Protein AF-A0A350M7Z6-F1 (afdb_monomer)

Foldseek 3Di:
DPCPVVVVVVPDDPVNVVVVVVVVCVVQNPPRVVVVVVVVVVVVVVVVVVVVVVVVVVVVVVVVVVVVVVVPDDPPDPDD

Secondary structure (DSSP, 8-state):
---HHHHHHHT--HHHHHHHHHHHHHHH-TTHHHHHHHHHHHHHHHHHHHHHHHHHHHHHHHHHHHHHHHHTS-------

Sequence (80 aa):
MLTPALFLFFNIGAPELFIIVLVVIVFFGSKKIPELMRGLGKGIREFKDATGEIQQEIKKSSKVIEDELKDKKPDSGEQK

Structure (mmCIF, N/CA/C/O backbone):
data_AF-A0A350M7Z6-F1
#
_entry.id   AF-A0A350M7Z6-F1
#
loop_
_atom_site.group_PDB
_atom_site.id
_atom_site.type_symbol
_ato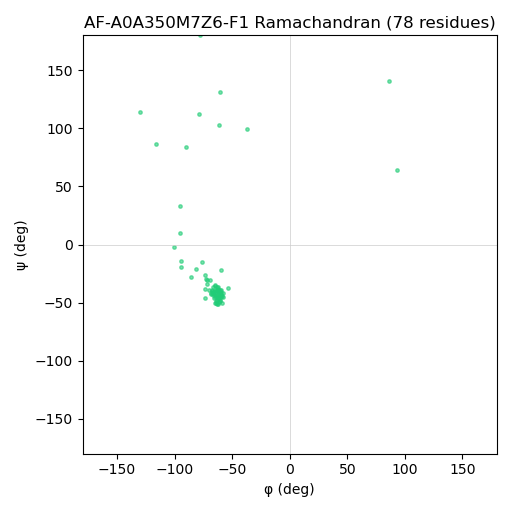m_site.label_atom_id
_atom_site.label_alt_id
_atom_site.label_comp_id
_atom_site.label_asym_id
_atom_site.label_entity_id
_atom_site.label_seq_id
_atom_site.pdbx_PDB_ins_code
_atom_site.Cartn_x
_atom_site.Cartn_y
_atom_site.Cartn_z
_atom_site.occupancy
_atom_site.B_iso_or_equiv
_atom_site.auth_seq_id
_atom_site.auth_comp_id
_atom_site.auth_asym_id
_atom_site.auth_atom_id
_atom_site.pdbx_PDB_model_num
ATOM 1 N N . MET A 1 1 ? 37.984 0.681 0.127 1.00 59.62 1 MET A N 1
ATOM 2 C CA . MET A 1 1 ? 37.766 0.254 -1.274 1.00 59.62 1 MET A CA 1
ATOM 3 C C . MET A 1 1 ? 36.447 -0.503 -1.500 1.00 59.62 1 MET A C 1
ATOM 5 O O . MET A 1 1 ? 36.044 -0.590 -2.646 1.00 59.62 1 MET A O 1
ATOM 9 N N . LEU A 1 2 ? 35.732 -0.996 -0.469 1.00 59.41 2 LEU A N 1
ATOM 10 C CA . LEU A 1 2 ? 34.494 -1.791 -0.648 1.00 59.41 2 LEU A CA 1
ATOM 11 C C . LEU A 1 2 ? 33.172 -1.010 -0.436 1.00 59.41 2 LEU A C 1
ATOM 13 O O . LEU A 1 2 ? 32.088 -1.548 -0.610 1.00 59.41 2 LEU A O 1
ATOM 17 N N . THR A 1 3 ? 33.237 0.269 -0.071 1.00 68.38 3 THR A N 1
ATOM 18 C CA . THR A 1 3 ? 32.072 1.073 0.336 1.00 68.38 3 THR A CA 1
ATOM 19 C C . THR A 1 3 ? 31.360 1.930 -0.729 1.00 68.38 3 THR A C 1
ATOM 21 O O . THR A 1 3 ? 30.239 2.349 -0.434 1.00 68.38 3 THR A O 1
ATOM 24 N N . PRO A 1 4 ? 31.887 2.213 -1.945 1.00 71.69 4 PRO A N 1
ATOM 25 C CA . PRO A 1 4 ? 31.238 3.197 -2.818 1.00 71.69 4 PRO A CA 1
ATOM 26 C C . PRO A 1 4 ? 29.889 2.711 -3.369 1.00 71.69 4 PRO A C 1
ATOM 28 O O . PRO A 1 4 ? 28.979 3.515 -3.526 1.00 71.69 4 PRO A O 1
ATOM 31 N N . ALA A 1 5 ? 29.712 1.402 -3.576 1.00 66.69 5 ALA A N 1
ATOM 32 C CA . ALA A 1 5 ? 28.444 0.842 -4.051 1.00 66.69 5 ALA A CA 1
ATOM 33 C C . ALA A 1 5 ? 27.313 0.973 -3.016 1.00 66.69 5 ALA A C 1
ATOM 35 O O . ALA A 1 5 ? 26.184 1.306 -3.367 1.00 66.69 5 ALA A O 1
ATOM 36 N N . LEU A 1 6 ? 27.623 0.769 -1.731 1.00 66.56 6 LEU A N 1
ATOM 37 C CA . LEU A 1 6 ? 26.646 0.939 -0.655 1.00 66.56 6 LEU A CA 1
ATOM 38 C C . LEU A 1 6 ? 26.326 2.420 -0.425 1.00 66.56 6 LEU A C 1
ATOM 40 O O . LEU A 1 6 ? 25.183 2.758 -0.142 1.00 66.56 6 LEU A O 1
ATOM 44 N N . PHE A 1 7 ? 27.313 3.303 -0.603 1.00 67.25 7 PHE A N 1
ATOM 45 C CA . PHE A 1 7 ? 27.110 4.749 -0.542 1.00 67.25 7 PHE A CA 1
ATOM 46 C C . PHE A 1 7 ? 26.208 5.251 -1.678 1.00 67.25 7 PHE A C 1
ATOM 48 O O . PHE A 1 7 ? 25.318 6.048 -1.412 1.00 67.25 7 PHE A O 1
ATOM 55 N N . LEU A 1 8 ? 26.354 4.735 -2.905 1.00 66.56 8 LEU A N 1
ATOM 56 C CA . LEU A 1 8 ? 25.428 5.019 -4.012 1.00 66.56 8 LEU A CA 1
ATOM 57 C C . LEU A 1 8 ? 24.002 4.514 -3.728 1.00 66.56 8 LEU A C 1
ATOM 59 O O . LEU A 1 8 ? 23.039 5.196 -4.053 1.00 66.56 8 LEU A O 1
ATOM 63 N N . PHE A 1 9 ? 23.858 3.361 -3.068 1.00 65.38 9 PHE A N 1
ATOM 64 C CA . PHE A 1 9 ? 22.551 2.832 -2.651 1.00 65.38 9 PHE A CA 1
ATOM 65 C C . PHE A 1 9 ? 21.918 3.613 -1.484 1.00 65.38 9 PHE A C 1
ATOM 67 O O . PHE A 1 9 ? 20.699 3.695 -1.381 1.00 65.38 9 PHE A O 1
ATOM 74 N N . PHE A 1 10 ? 22.727 4.194 -0.595 1.00 67.31 10 PHE A N 1
ATOM 75 C CA . PHE A 1 10 ? 22.245 5.063 0.486 1.00 67.31 10 PHE A CA 1
ATOM 76 C C . PHE A 1 10 ? 21.975 6.501 0.027 1.00 67.31 10 PHE A C 1
ATOM 78 O O . PHE A 1 10 ? 21.200 7.207 0.665 1.00 67.31 10 PHE A O 1
ATOM 85 N N . ASN A 1 11 ? 22.580 6.925 -1.083 1.00 70.00 11 ASN A N 1
ATOM 86 C CA . ASN A 1 11 ? 22.325 8.200 -1.749 1.00 70.00 11 ASN A CA 1
ATOM 87 C C . ASN A 1 11 ? 21.298 8.044 -2.887 1.00 70.00 11 ASN A C 1
ATOM 89 O O . ASN A 1 11 ? 21.408 8.716 -3.907 1.00 70.00 11 ASN A O 1
ATOM 93 N N . ILE A 1 12 ? 20.319 7.137 -2.739 1.00 73.50 12 ILE A N 1
ATOM 94 C CA . ILE A 1 12 ? 19.195 7.027 -3.680 1.00 73.50 12 ILE A CA 1
ATOM 95 C C . ILE A 1 12 ? 18.433 8.350 -3.639 1.00 73.50 12 ILE A C 1
ATOM 97 O O . ILE A 1 12 ? 17.690 8.645 -2.699 1.00 73.50 12 ILE A O 1
ATOM 101 N N . GLY A 1 13 ? 18.660 9.165 -4.661 1.00 81.69 13 GLY A N 1
ATOM 102 C CA . GLY A 1 13 ? 17.884 10.353 -4.919 1.00 81.69 13 GLY A CA 1
ATOM 103 C C . GLY A 1 13 ? 16.550 9.995 -5.568 1.00 81.69 13 GLY A C 1
ATOM 104 O O . GLY A 1 13 ? 16.224 8.838 -5.854 1.00 81.69 13 GLY A O 1
ATOM 105 N N . ALA A 1 14 ? 15.761 11.032 -5.844 1.00 85.88 14 ALA A N 1
ATOM 10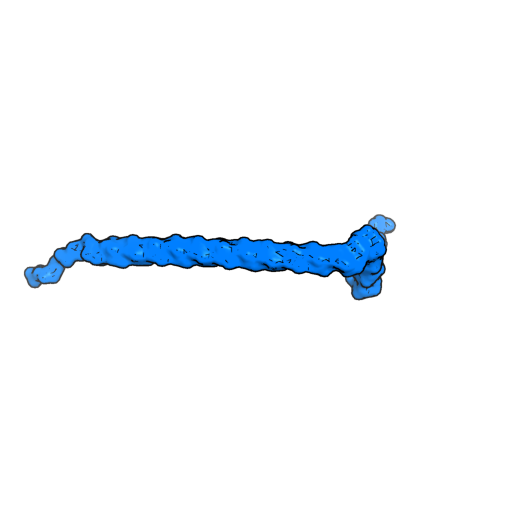6 C CA . ALA A 1 14 ? 14.542 10.892 -6.635 1.00 85.88 14 ALA A CA 1
ATOM 107 C C . ALA A 1 14 ? 14.763 10.209 -8.012 1.00 85.88 14 ALA A C 1
ATOM 109 O O . ALA A 1 14 ? 13.896 9.420 -8.402 1.00 85.88 14 ALA A O 1
ATOM 110 N N . PRO A 1 15 ? 15.879 10.440 -8.745 1.00 87.38 15 PRO A N 1
ATOM 111 C CA . PRO A 1 15 ? 16.121 9.788 -10.036 1.00 87.38 15 PRO A CA 1
ATOM 112 C C . PRO A 1 15 ? 16.285 8.264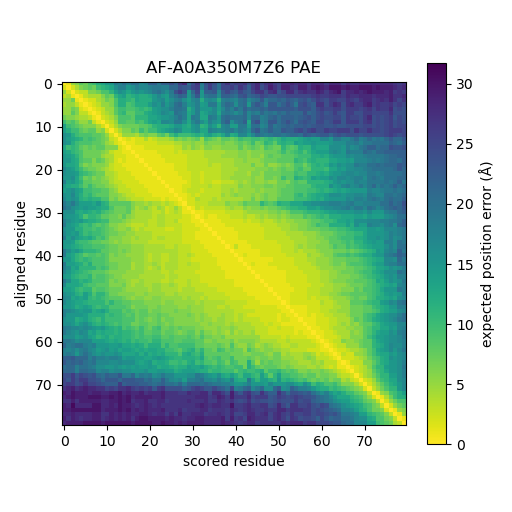 -9.943 1.00 87.38 15 PRO A C 1
ATOM 114 O O . PRO A 1 15 ? 15.686 7.530 -10.729 1.00 87.38 15 PRO A O 1
ATOM 117 N N . GLU A 1 16 ? 17.054 7.766 -8.976 1.00 85.94 16 GLU A N 1
ATOM 118 C CA . GLU A 1 16 ? 17.310 6.334 -8.797 1.00 85.94 16 GLU A CA 1
ATOM 119 C C . GLU A 1 16 ? 16.031 5.592 -8.392 1.00 85.94 16 GLU A C 1
ATOM 121 O O . GLU A 1 16 ? 15.722 4.532 -8.944 1.00 85.94 16 GLU A O 1
ATOM 126 N N . LEU A 1 17 ? 15.234 6.178 -7.490 1.00 89.31 17 LEU A N 1
ATOM 127 C CA . LEU A 1 17 ? 13.933 5.628 -7.109 1.00 89.31 17 LEU A CA 1
ATOM 128 C C . LEU A 1 17 ? 12.990 5.528 -8.318 1.00 89.31 17 LEU A C 1
ATOM 130 O O . LEU A 1 17 ? 12.285 4.529 -8.468 1.00 89.31 17 LEU A O 1
ATOM 134 N N . PHE A 1 18 ? 13.002 6.524 -9.208 1.00 91.75 18 PHE A N 1
ATOM 135 C CA . PHE A 1 18 ? 12.190 6.512 -10.424 1.00 91.75 18 PHE A CA 1
ATOM 136 C C . PHE A 1 18 ? 12.556 5.348 -11.355 1.00 91.75 18 PHE A C 1
ATOM 138 O O . PHE A 1 18 ? 11.660 4.683 -11.874 1.00 91.75 18 PHE A O 1
ATOM 145 N N . ILE A 1 19 ? 13.849 5.042 -11.520 1.00 92.56 19 ILE A N 1
ATOM 146 C CA . ILE A 1 19 ? 14.305 3.889 -12.314 1.00 92.56 19 ILE A CA 1
ATOM 147 C C . ILE A 1 19 ? 13.821 2.574 -11.695 1.00 92.56 19 ILE A C 1
ATOM 149 O O . ILE A 1 19 ? 13.319 1.710 -12.414 1.00 92.56 19 ILE A O 1
ATOM 153 N N . ILE A 1 20 ? 13.913 2.425 -10.371 1.00 91.25 20 ILE A N 1
ATOM 154 C CA . ILE A 1 20 ? 13.431 1.222 -9.675 1.00 91.25 20 ILE A CA 1
ATOM 155 C C . ILE A 1 20 ? 11.924 1.049 -9.899 1.00 91.25 20 ILE A C 1
ATOM 157 O O . ILE A 1 20 ? 11.477 -0.029 -10.290 1.00 91.25 20 ILE A O 1
ATOM 161 N N . VAL A 1 21 ? 11.140 2.115 -9.714 1.00 91.88 21 VAL A N 1
ATOM 162 C CA . VAL A 1 21 ? 9.690 2.099 -9.957 1.00 91.88 21 VAL A CA 1
ATOM 163 C C . VAL A 1 21 ? 9.380 1.751 -11.414 1.00 91.88 21 VAL A C 1
ATOM 165 O O . VAL A 1 21 ? 8.479 0.953 -11.667 1.00 91.88 21 VAL A O 1
ATOM 168 N N . LEU A 1 22 ? 10.139 2.290 -12.370 1.00 93.81 22 LEU A N 1
ATOM 169 C CA . LEU A 1 22 ? 9.968 1.995 -13.789 1.00 93.81 22 LEU A CA 1
ATOM 170 C C . LEU A 1 22 ? 10.210 0.511 -14.093 1.00 93.81 22 LEU A C 1
ATOM 172 O O . LEU A 1 22 ? 9.386 -0.111 -14.760 1.00 93.81 22 LEU A O 1
ATOM 176 N N . VAL A 1 23 ? 11.289 -0.073 -13.566 1.00 94.25 23 VAL A N 1
ATOM 177 C CA . VAL A 1 23 ? 11.581 -1.509 -13.709 1.00 94.25 23 VAL A CA 1
ATOM 178 C C . VAL A 1 23 ? 10.434 -2.333 -13.133 1.00 94.25 23 VAL A C 1
ATOM 180 O O . VAL A 1 23 ? 9.879 -3.187 -13.820 1.00 94.25 23 VAL A O 1
ATOM 183 N N . VAL A 1 24 ? 10.006 -2.034 -11.908 1.00 93.44 24 VAL A N 1
ATOM 184 C CA . VAL A 1 24 ? 8.887 -2.733 -11.267 1.00 93.44 24 VAL A CA 1
ATOM 185 C C . VAL A 1 24 ? 7.608 -2.633 -12.113 1.00 93.44 24 VAL A C 1
ATOM 187 O O . VAL A 1 24 ? 6.912 -3.630 -12.291 1.00 93.44 24 VAL A O 1
ATOM 190 N N . ILE A 1 25 ? 7.309 -1.471 -12.697 1.00 93.81 25 ILE A N 1
ATOM 191 C CA . ILE A 1 25 ? 6.155 -1.282 -13.588 1.00 93.81 25 ILE A CA 1
ATOM 192 C C . ILE A 1 25 ? 6.277 -2.109 -14.872 1.00 93.81 25 ILE A C 1
ATOM 194 O O . ILE A 1 25 ? 5.260 -2.598 -15.354 1.00 93.81 25 ILE A O 1
ATOM 198 N N . VAL A 1 26 ? 7.471 -2.288 -15.433 1.00 94.19 26 VAL A N 1
ATOM 199 C CA . VAL A 1 26 ? 7.664 -3.129 -16.627 1.00 94.19 26 VAL A CA 1
ATOM 200 C C . VAL A 1 26 ? 7.427 -4.606 -16.305 1.00 94.19 26 VAL A C 1
ATOM 202 O O . VAL A 1 26 ? 6.753 -5.290 -17.071 1.00 94.19 26 VAL A O 1
ATOM 205 N N . PHE A 1 27 ? 7.919 -5.092 -15.163 1.00 94.31 27 PHE A N 1
ATOM 206 C CA . PHE A 1 27 ? 7.759 -6.494 -14.758 1.00 94.31 27 PHE A CA 1
ATOM 207 C C . PHE A 1 27 ? 6.339 -6.831 -14.290 1.00 94.31 27 PHE A C 1
ATOM 209 O O . PHE A 1 27 ? 5.779 -7.851 -14.684 1.00 94.31 27 PHE A O 1
ATOM 216 N N . PHE A 1 28 ? 5.750 -5.989 -13.441 1.00 92.12 28 PHE A N 1
ATOM 217 C CA . PHE A 1 28 ? 4.437 -6.245 -12.844 1.00 92.12 28 PHE A CA 1
ATOM 218 C C . PHE A 1 28 ? 3.288 -5.596 -13.624 1.00 92.12 28 PHE A C 1
ATOM 220 O O . PHE A 1 28 ? 2.140 -6.011 -13.492 1.00 92.12 28 PHE A O 1
ATOM 227 N N . GLY A 1 29 ? 3.566 -4.598 -14.459 1.00 88.81 29 GLY A N 1
ATOM 228 C CA . GLY A 1 29 ? 2.566 -3.801 -15.165 1.00 88.81 29 GLY A CA 1
ATOM 229 C C . GLY A 1 29 ? 2.065 -2.613 -14.338 1.00 88.81 29 GLY A C 1
ATOM 230 O O . GLY A 1 29 ? 1.775 -2.723 -13.144 1.00 88.81 29 GLY A O 1
ATOM 231 N N . SER A 1 30 ? 1.853 -1.469 -14.998 1.00 88.62 30 SER A N 1
ATOM 232 C CA . SER A 1 30 ? 1.378 -0.220 -14.368 1.00 88.62 30 SER A CA 1
ATOM 233 C C . SER A 1 30 ? 0.012 -0.343 -13.690 1.00 88.62 30 SER A C 1
ATOM 235 O O . SER A 1 30 ? -0.313 0.441 -12.802 1.00 88.62 30 SER A O 1
ATOM 237 N N . LYS A 1 31 ? -0.790 -1.337 -14.085 1.00 89.62 31 LYS A N 1
ATOM 238 C CA . LYS A 1 31 ? -2.122 -1.590 -13.523 1.00 89.62 31 LYS A CA 1
ATOM 239 C C . LYS A 1 31 ? -2.092 -2.457 -12.263 1.00 89.62 31 LYS A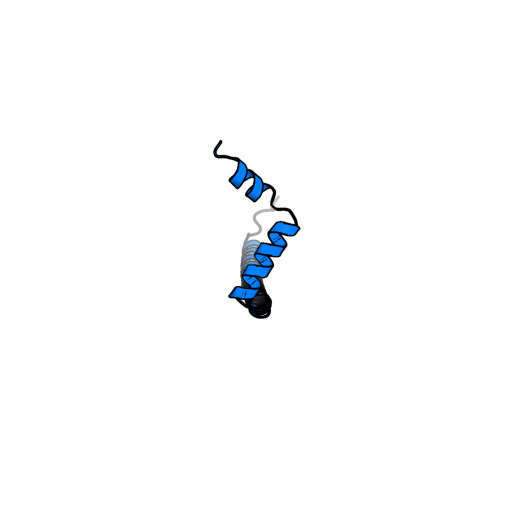 C 1
ATOM 241 O O . LYS A 1 31 ? -2.972 -2.294 -11.422 1.00 89.62 31 LYS A O 1
ATOM 246 N N . LYS A 1 32 ? -1.092 -3.333 -12.095 1.00 90.56 32 LYS A N 1
ATOM 247 C CA . LYS A 1 32 ? -1.071 -4.300 -10.986 1.00 90.56 32 LYS A CA 1
ATOM 248 C C . LYS A 1 32 ? -0.750 -3.666 -9.646 1.00 90.56 32 LYS A C 1
ATOM 250 O O . LYS A 1 32 ? -1.387 -4.011 -8.661 1.00 90.56 32 LYS A O 1
ATOM 255 N N . ILE A 1 33 ? 0.156 -2.694 -9.597 1.00 91.12 33 ILE A N 1
ATOM 256 C CA . ILE A 1 33 ? 0.479 -2.015 -8.335 1.00 91.12 33 ILE A CA 1
ATOM 257 C C . ILE A 1 33 ? -0.726 -1.256 -7.757 1.00 91.12 33 ILE A C 1
ATOM 259 O O . ILE A 1 33 ? -1.078 -1.515 -6.604 1.00 91.12 33 ILE A O 1
ATOM 263 N N . PRO A 1 34 ? -1.427 -0.394 -8.520 1.00 88.81 34 PRO A N 1
ATOM 264 C CA . PRO A 1 34 ? -2.628 0.273 -8.022 1.00 88.81 34 PRO A CA 1
ATOM 265 C C . PRO A 1 34 ? -3.755 -0.702 -7.664 1.00 88.81 34 PRO A C 1
ATOM 267 O O . PRO A 1 34 ? -4.474 -0.472 -6.696 1.00 88.81 34 PRO A O 1
ATOM 270 N N . GLU A 1 35 ? -3.920 -1.786 -8.425 1.00 93.50 35 GLU A N 1
ATOM 271 C CA . GLU A 1 35 ? -4.922 -2.826 -8.160 1.00 93.50 35 GLU A CA 1
ATOM 272 C C . GLU A 1 35 ? -4.659 -3.526 -6.815 1.00 93.50 35 GLU A C 1
ATOM 274 O O . GLU A 1 35 ? -5.559 -3.603 -5.975 1.00 93.50 35 GLU A O 1
ATOM 279 N N . LEU A 1 36 ? -3.409 -3.930 -6.561 1.00 93.31 36 LEU A N 1
ATOM 280 C CA . LEU A 1 36 ? -2.978 -4.532 -5.297 1.00 93.31 36 LEU A CA 1
ATOM 281 C C . LEU A 1 36 ? -3.123 -3.558 -4.122 1.00 93.31 36 LEU A C 1
ATOM 283 O O . LEU A 1 36 ? -3.668 -3.932 -3.086 1.00 93.31 36 LEU A O 1
ATOM 287 N N . MET A 1 37 ? -2.708 -2.298 -4.287 1.00 94.31 37 MET A N 1
ATOM 288 C CA . MET A 1 37 ? -2.867 -1.262 -3.258 1.00 94.31 37 MET A CA 1
ATOM 289 C C . MET A 1 37 ? -4.337 -1.027 -2.902 1.00 94.31 37 MET A C 1
ATOM 291 O O . MET A 1 37 ? -4.671 -0.881 -1.728 1.00 94.31 37 MET A O 1
ATOM 295 N N . ARG A 1 38 ? -5.234 -1.012 -3.896 1.00 95.69 38 ARG A N 1
ATOM 296 C CA . ARG A 1 38 ? -6.679 -0.869 -3.665 1.00 95.69 38 ARG A CA 1
ATOM 297 C C . ARG A 1 38 ? -7.255 -2.077 -2.934 1.00 95.69 38 ARG A C 1
ATOM 299 O O . ARG A 1 38 ? -8.070 -1.883 -2.038 1.00 95.69 38 ARG A O 1
ATOM 306 N N . GLY A 1 39 ? -6.841 -3.292 -3.293 1.00 96.44 39 GLY A N 1
ATOM 307 C CA . GLY A 1 39 ? -7.246 -4.517 -2.598 1.00 96.44 39 GLY A CA 1
ATOM 308 C C . GLY A 1 39 ? -6.783 -4.528 -1.140 1.00 96.44 39 GLY A C 1
ATOM 309 O O . GLY A 1 39 ? -7.600 -4.680 -0.235 1.00 96.44 39 GLY A O 1
ATOM 310 N N . LEU A 1 40 ? -5.495 -4.263 -0.911 1.00 97.19 40 LEU A N 1
ATOM 311 C CA . LEU A 1 40 ? -4.908 -4.166 0.425 1.00 97.19 40 LEU A CA 1
ATOM 312 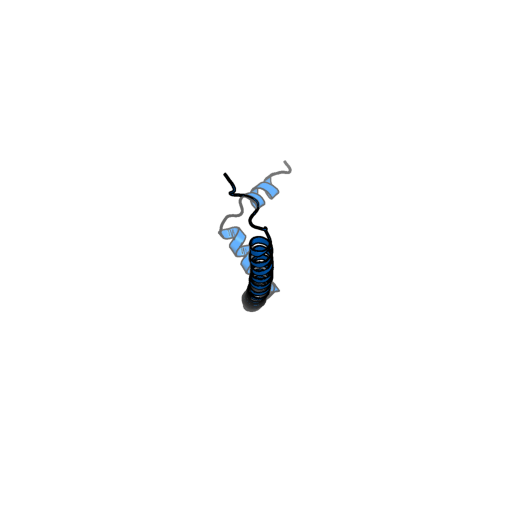C C . LEU A 1 40 ? -5.581 -3.068 1.261 1.00 97.19 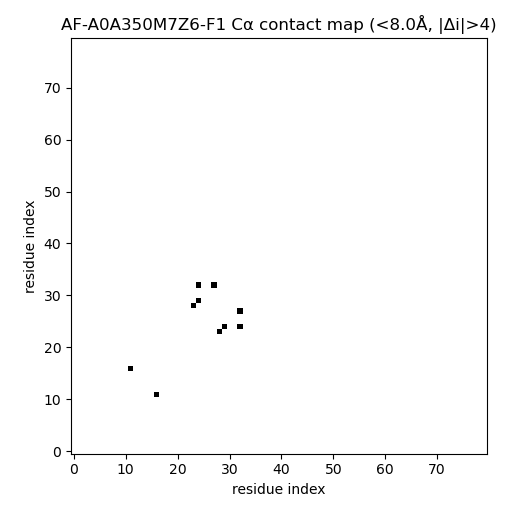40 LEU A C 1
ATOM 314 O O . LEU A 1 40 ? -5.930 -3.300 2.413 1.00 97.19 40 LEU A O 1
ATOM 318 N N . GLY A 1 41 ? -5.806 -1.886 0.682 1.00 96.38 41 GLY A N 1
ATOM 319 C CA . GLY A 1 41 ? -6.437 -0.764 1.375 1.00 96.38 41 GLY A CA 1
ATOM 320 C C . GLY A 1 41 ? -7.872 -1.063 1.810 1.00 96.38 41 GLY A C 1
ATOM 321 O O . GLY A 1 41 ? -8.260 -0.704 2.921 1.00 96.38 41 GLY A O 1
ATOM 322 N N . LYS A 1 42 ? -8.646 -1.765 0.972 1.00 97.19 42 LYS A N 1
ATOM 323 C CA . LYS A 1 42 ? -9.981 -2.252 1.346 1.00 97.19 42 LYS A CA 1
ATOM 324 C C . LYS A 1 42 ? -9.906 -3.270 2.481 1.00 97.19 42 LYS A C 1
ATOM 326 O O . LYS A 1 42 ? -10.586 -3.081 3.480 1.00 97.19 42 LYS A O 1
ATOM 331 N N . GLY A 1 43 ? -9.020 -4.263 2.373 1.00 97.56 43 GLY A N 1
ATOM 332 C CA . GLY A 1 43 ? -8.840 -5.279 3.412 1.00 97.56 43 GLY A CA 1
ATOM 333 C C . GLY A 1 43 ? -8.421 -4.690 4.762 1.00 97.56 43 GLY A C 1
ATOM 334 O O . GLY A 1 43 ? -8.992 -5.040 5.788 1.00 97.56 43 GLY A O 1
ATOM 335 N N . ILE A 1 44 ? -7.484 -3.733 4.776 1.00 97.56 44 ILE A N 1
ATOM 336 C CA . ILE A 1 44 ? -7.078 -3.026 6.003 1.00 97.56 44 ILE A CA 1
ATOM 337 C C . ILE A 1 44 ? -8.252 -2.238 6.596 1.00 97.56 44 ILE A C 1
ATOM 339 O O . ILE A 1 44 ? -8.413 -2.210 7.815 1.00 97.56 44 ILE A O 1
ATOM 343 N N . ARG A 1 45 ? -9.069 -1.589 5.757 1.00 97.06 45 ARG A N 1
ATOM 344 C CA . ARG A 1 45 ? -10.237 -0.826 6.215 1.00 97.06 45 ARG A CA 1
ATOM 345 C C . ARG A 1 45 ? -11.285 -1.736 6.846 1.00 97.06 45 ARG A C 1
ATOM 347 O O . ARG A 1 45 ? -11.677 -1.481 7.975 1.00 97.06 45 ARG A O 1
ATOM 354 N N . GLU A 1 46 ? -11.666 -2.807 6.159 1.00 97.31 46 GLU A N 1
ATOM 355 C CA . GLU A 1 46 ? -12.620 -3.803 6.664 1.00 97.31 46 GLU A CA 1
ATOM 356 C C . GLU A 1 46 ? -12.116 -4.451 7.959 1.00 97.31 46 GLU A C 1
ATOM 358 O O . GLU A 1 46 ? -12.863 -4.562 8.928 1.00 97.31 46 GLU A O 1
ATOM 363 N N . PHE A 1 47 ? -10.826 -4.794 8.025 1.00 97.00 47 PHE A N 1
ATOM 364 C CA . PHE A 1 47 ? -10.208 -5.334 9.235 1.00 97.00 47 PHE A CA 1
ATOM 365 C C . PHE A 1 47 ? -10.272 -4.350 10.410 1.00 97.00 47 PHE A C 1
ATOM 367 O O . PHE A 1 47 ? -10.590 -4.735 11.539 1.00 97.00 47 PHE A O 1
ATOM 374 N N . LYS A 1 48 ? -9.979 -3.069 10.157 1.00 96.44 48 LYS A N 1
ATOM 375 C CA . LYS A 1 48 ? -10.048 -2.012 11.170 1.00 96.44 48 LYS A CA 1
ATOM 376 C C . LYS A 1 48 ? -11.482 -1.792 11.652 1.00 96.44 48 LYS A C 1
ATOM 378 O O . LYS A 1 48 ? -11.675 -1.640 12.855 1.00 96.44 48 LYS A O 1
ATOM 383 N N . ASP A 1 49 ? -12.448 -1.770 10.740 1.00 96.75 49 ASP A N 1
ATOM 384 C CA . ASP A 1 49 ? -13.862 -1.556 11.054 1.00 96.75 49 ASP A CA 1
ATOM 385 C C . ASP A 1 49 ? -14.384 -2.711 11.933 1.00 96.75 49 ASP A C 1
ATOM 387 O O . ASP A 1 49 ? -14.850 -2.466 13.046 1.00 96.75 49 ASP A O 1
ATOM 391 N N . ALA A 1 50 ? -14.146 -3.967 11.531 1.00 96.19 50 ALA A N 1
ATOM 392 C CA . ALA A 1 50 ? -14.513 -5.150 12.316 1.00 96.19 50 ALA A CA 1
ATOM 393 C C . ALA A 1 50 ? -13.851 -5.169 13.706 1.00 96.19 50 ALA A C 1
ATOM 395 O O . ALA A 1 50 ? -14.496 -5.425 14.721 1.00 96.19 50 ALA A O 1
ATOM 396 N N . THR A 1 51 ? -12.556 -4.846 13.778 1.00 96.44 51 THR A N 1
ATOM 397 C CA . THR A 1 51 ? -11.839 -4.773 15.062 1.00 96.44 51 THR A CA 1
ATOM 398 C C . THR A 1 51 ? -12.380 -3.645 15.950 1.00 96.44 51 THR A C 1
ATOM 400 O O . THR A 1 51 ? -12.419 -3.783 17.173 1.00 96.44 51 THR A O 1
ATOM 403 N N . GLY A 1 52 ? -12.795 -2.522 15.359 1.00 95.81 52 GLY A N 1
ATOM 404 C CA . GLY A 1 52 ? -13.372 -1.385 16.073 1.00 95.81 52 GLY A CA 1
ATOM 405 C C . GLY A 1 52 ? -14.723 -1.708 16.709 1.00 95.81 52 GLY A C 1
ATOM 406 O O . GLY A 1 52 ? -14.940 -1.365 17.872 1.00 95.81 52 GLY A O 1
ATOM 407 N N . GLU A 1 53 ? -15.594 -2.408 15.983 1.00 94.38 53 GLU A N 1
ATOM 408 C CA . GLU A 1 53 ? -16.890 -2.875 16.489 1.00 94.38 53 GLU A CA 1
ATOM 409 C C . GLU A 1 53 ? -16.711 -3.816 17.686 1.00 94.38 53 GLU A C 1
ATOM 411 O O . GLU A 1 53 ? -17.276 -3.569 18.753 1.00 94.38 53 GLU A O 1
ATOM 416 N N . ILE A 1 54 ? -15.824 -4.811 17.562 1.00 94.88 54 ILE A N 1
ATOM 417 C CA . ILE A 1 54 ? -15.502 -5.752 18.646 1.00 94.88 54 ILE A CA 1
ATOM 418 C C . ILE A 1 54 ? -14.988 -5.003 19.885 1.00 94.88 54 ILE A C 1
ATOM 420 O O . ILE A 1 54 ? -15.428 -5.260 21.006 1.00 94.88 54 ILE A O 1
ATOM 424 N N . GLN A 1 55 ? -14.078 -4.038 19.710 1.00 94.00 55 GLN A N 1
ATOM 425 C CA . GLN A 1 55 ? -13.565 -3.244 20.830 1.00 94.00 55 GLN A CA 1
ATOM 426 C C . GLN A 1 55 ? -14.656 -2.417 21.521 1.00 94.00 55 GLN A C 1
ATOM 428 O O . GLN A 1 55 ? -14.654 -2.307 22.750 1.00 94.00 55 GLN A O 1
ATOM 433 N N . GLN A 1 56 ? -15.587 -1.832 20.763 1.00 94.19 56 GLN A N 1
ATOM 434 C CA . GLN A 1 56 ? -16.712 -1.095 21.337 1.00 94.19 56 GLN A CA 1
ATOM 435 C C . GLN A 1 56 ? -17.652 -2.009 22.122 1.00 94.19 56 GLN A C 1
ATOM 437 O O . GLN A 1 56 ? -18.097 -1.629 23.206 1.00 94.19 56 GLN A O 1
ATOM 442 N N . GL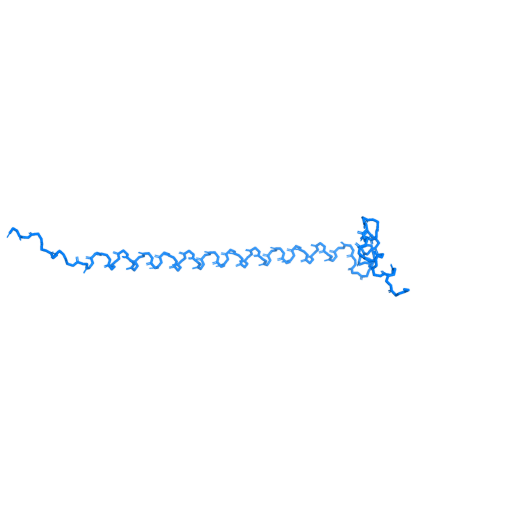U A 1 57 ? -17.924 -3.206 21.612 1.00 92.06 57 GLU A N 1
ATOM 443 C CA . GLU A 1 57 ? -18.821 -4.172 22.241 1.00 92.06 57 GLU A CA 1
ATOM 444 C C . GLU A 1 57 ? -18.240 -4.731 23.549 1.00 92.06 57 GLU A C 1
ATOM 446 O O . GLU A 1 57 ? -18.934 -4.780 24.572 1.00 92.06 57 GLU A O 1
ATOM 451 N N . ILE A 1 58 ? -16.936 -5.033 23.560 1.00 91.69 58 ILE A N 1
ATOM 452 C CA . ILE A 1 58 ? -16.198 -5.417 24.771 1.00 91.69 58 ILE A CA 1
ATOM 453 C C . ILE A 1 58 ? -16.237 -4.273 25.784 1.00 91.69 58 ILE A C 1
ATOM 455 O O . ILE A 1 58 ? -16.608 -4.482 26.936 1.00 91.69 58 ILE A O 1
ATOM 459 N N . LYS A 1 59 ? -15.923 -3.042 25.359 1.00 92.62 59 LYS A N 1
ATOM 460 C CA . LYS A 1 59 ? -15.915 -1.877 26.253 1.00 92.62 59 LYS A CA 1
ATOM 461 C C . LYS A 1 59 ? -17.299 -1.590 26.834 1.00 92.62 59 LYS A C 1
ATOM 463 O O . LYS A 1 59 ? -17.401 -1.226 28.002 1.00 92.62 59 LYS A O 1
ATOM 468 N N . LYS A 1 60 ? -18.362 -1.756 26.043 1.00 92.44 60 LYS A N 1
ATOM 469 C CA . LYS A 1 60 ? -19.749 -1.601 26.496 1.00 92.44 60 LYS A CA 1
ATOM 470 C C . LYS A 1 60 ? -20.110 -2.672 27.524 1.00 92.44 60 LYS A C 1
ATOM 472 O O . LYS A 1 60 ? -20.631 -2.320 28.575 1.00 92.44 60 LYS A O 1
ATOM 477 N N . SER A 1 61 ? -19.771 -3.934 27.262 1.00 86.88 61 SER A N 1
ATOM 478 C CA . SER A 1 61 ? -19.995 -5.044 28.198 1.00 86.88 61 SER A CA 1
ATOM 479 C C . SER A 1 61 ? -19.238 -4.850 29.513 1.00 86.88 61 SER A C 1
ATOM 481 O O . SER A 1 61 ? -19.829 -4.971 30.580 1.00 86.88 61 SER A O 1
ATOM 483 N N . SER A 1 62 ? -17.961 -4.461 29.464 1.00 87.19 62 SER A N 1
ATOM 484 C CA . SER A 1 62 ? -17.174 -4.161 30.667 1.00 87.19 62 SER A CA 1
ATOM 485 C C . SER A 1 62 ? -17.765 -3.009 31.478 1.00 87.19 62 SER A C 1
ATOM 487 O O . SER A 1 62 ? -17.803 -3.088 32.700 1.00 87.19 62 SER A O 1
ATOM 489 N N . LYS A 1 63 ? -18.272 -1.966 30.810 1.00 87.50 63 LYS A N 1
ATOM 490 C CA . LYS A 1 63 ? -18.891 -0.822 31.486 1.00 87.50 63 LYS A CA 1
ATOM 491 C C . LYS A 1 63 ? -20.208 -1.196 32.175 1.00 87.50 63 LYS A C 1
ATOM 493 O O . LYS A 1 63 ? -20.437 -0.772 33.296 1.00 87.50 63 LYS A O 1
ATOM 498 N N . VAL A 1 64 ? -21.030 -2.040 31.542 1.00 82.81 64 VAL A N 1
ATOM 499 C CA . VAL A 1 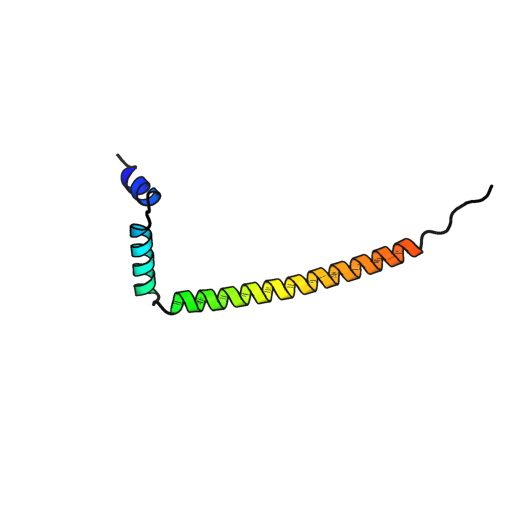64 ? -22.261 -2.583 32.151 1.00 82.81 64 VAL A CA 1
ATOM 500 C C . VAL A 1 64 ? -21.938 -3.404 33.403 1.00 82.81 64 VAL A C 1
ATOM 502 O O . VAL A 1 64 ? -22.597 -3.237 34.422 1.00 82.81 64 VAL A O 1
ATOM 505 N N . ILE A 1 65 ? -20.891 -4.235 33.355 1.00 82.50 65 ILE A N 1
ATOM 506 C CA . ILE A 1 65 ? -20.437 -5.022 34.511 1.00 82.50 65 ILE A CA 1
ATOM 507 C C . ILE A 1 65 ? -19.923 -4.103 35.634 1.00 82.50 65 ILE A C 1
ATOM 509 O O . ILE A 1 65 ? -20.233 -4.329 36.798 1.00 82.50 65 ILE A O 1
ATOM 513 N N . GLU A 1 66 ? -19.161 -3.050 35.317 1.00 79.06 66 GLU A N 1
ATOM 514 C CA . GLU A 1 66 ? -18.708 -2.066 36.315 1.00 79.06 66 GLU A CA 1
ATOM 515 C C . GLU A 1 66 ? -19.867 -1.292 36.956 1.00 79.06 66 GLU A C 1
ATOM 517 O O . GLU A 1 66 ? -19.831 -1.037 38.163 1.00 79.06 66 GLU 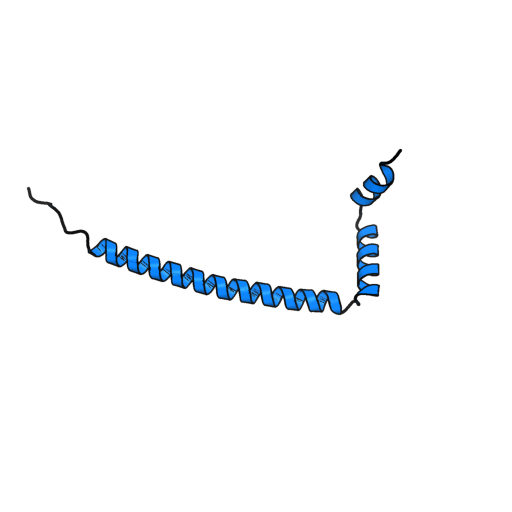A O 1
ATOM 522 N N . ASP A 1 67 ? -20.883 -0.931 36.171 1.00 78.50 67 ASP A N 1
ATOM 523 C CA . ASP A 1 67 ? -22.068 -0.223 36.652 1.00 78.50 67 ASP A CA 1
ATOM 524 C C . ASP A 1 67 ? -22.945 -1.142 37.538 1.00 78.50 67 ASP A C 1
ATOM 526 O O . ASP A 1 67 ? -23.375 -0.708 38.607 1.00 78.50 67 ASP A O 1
ATOM 530 N N . GLU A 1 68 ? -23.112 -2.433 37.202 1.00 70.06 68 GLU A N 1
ATOM 531 C CA . GLU A 1 68 ? -23.788 -3.424 38.070 1.00 70.06 68 GLU A CA 1
ATOM 532 C C . GLU A 1 68 ? -23.011 -3.729 39.363 1.00 70.06 68 GLU A C 1
ATOM 534 O O . GLU A 1 68 ? -23.603 -3.927 40.427 1.00 70.06 68 GLU A O 1
ATOM 539 N N . LEU A 1 69 ? -21.676 -3.767 39.310 1.00 70.88 69 LEU A N 1
ATOM 540 C CA . LEU A 1 69 ? -20.845 -4.015 40.494 1.00 70.88 69 LEU A CA 1
ATOM 541 C C . LEU A 1 69 ? -20.796 -2.809 41.442 1.00 70.88 69 LEU A C 1
ATOM 543 O O . LEU A 1 69 ? -20.602 -2.991 42.647 1.00 70.88 69 LEU A O 1
ATOM 547 N N . LYS A 1 70 ? -20.987 -1.585 40.933 1.00 67.62 70 LYS A N 1
ATOM 548 C CA . LYS A 1 70 ? -21.073 -0.371 41.760 1.00 67.62 70 LYS A CA 1
ATOM 549 C C . LYS A 1 70 ? -22.383 -0.265 42.538 1.00 67.62 70 LYS A C 1
ATOM 551 O O . LYS A 1 70 ? -22.352 0.261 43.647 1.00 67.62 70 LYS A O 1
ATOM 556 N N . ASP A 1 71 ? -23.480 -0.810 42.018 1.00 62.62 71 ASP A N 1
ATOM 557 C CA . ASP A 1 71 ? -24.795 -0.797 42.680 1.00 62.62 71 ASP A CA 1
ATOM 558 C C . ASP A 1 71 ? -24.900 -1.818 43.838 1.00 62.62 71 ASP A C 1
ATOM 560 O O . ASP A 1 71 ? -25.761 -1.721 44.707 1.00 62.62 71 ASP A O 1
ATOM 564 N N . LYS A 1 72 ? -23.966 -2.782 43.916 1.00 61.28 72 LYS A N 1
ATOM 565 C CA . LYS A 1 72 ? -23.914 -3.817 44.968 1.00 61.28 72 LYS A CA 1
ATOM 566 C C . LYS A 1 72 ? -23.005 -3.522 46.165 1.00 61.28 72 LYS A C 1
ATOM 568 O O . LYS A 1 72 ? -22.804 -4.421 46.986 1.00 61.28 72 LYS A O 1
ATOM 573 N N . LYS A 1 73 ? -22.462 -2.308 46.329 1.00 58.50 73 LYS A N 1
ATOM 574 C CA . LYS A 1 73 ? -21.847 -1.942 47.618 1.00 58.50 73 LYS A CA 1
ATOM 575 C C . LYS A 1 73 ? -22.962 -1.568 48.601 1.00 58.50 73 LYS A C 1
ATOM 577 O O . LYS A 1 73 ? -23.604 -0.545 48.383 1.00 58.50 73 LYS A O 1
ATOM 582 N N . PRO A 1 74 ? -23.204 -2.368 49.659 1.00 56.16 74 PRO A N 1
ATOM 583 C CA . PRO A 1 74 ? -24.153 -1.988 50.685 1.00 56.16 74 PRO A CA 1
ATOM 584 C C . PRO A 1 74 ? -23.673 -0.687 51.318 1.00 56.16 74 PRO A C 1
ATOM 586 O O . PRO A 1 74 ? -22.501 -0.553 51.683 1.00 56.16 74 PRO A O 1
ATOM 589 N N . ASP A 1 75 ? -24.610 0.245 51.417 1.00 58.09 75 ASP A N 1
ATOM 590 C CA . ASP A 1 75 ? -24.662 1.272 52.440 1.00 58.09 75 ASP A CA 1
ATOM 591 C C . ASP A 1 75 ? -24.175 0.679 53.773 1.00 58.09 75 ASP A C 1
ATOM 593 O O . ASP A 1 75 ? -24.862 -0.099 54.435 1.00 58.09 75 ASP A O 1
ATOM 597 N N . SER A 1 76 ? -22.913 0.944 54.099 1.00 58.28 76 SER A N 1
ATOM 598 C CA . SER A 1 76 ? -22.300 0.565 55.361 1.00 58.28 76 SER A CA 1
ATOM 599 C C . SER A 1 76 ? -21.935 1.844 56.085 1.00 58.28 76 SER A C 1
ATOM 601 O O . SER A 1 76 ? -20.793 2.295 56.034 1.00 58.28 76 SER A O 1
ATOM 603 N N . GLY A 1 77 ? -22.921 2.357 56.816 1.00 51.50 77 GLY A N 1
ATOM 604 C CA . GLY A 1 77 ? -22.685 2.902 58.144 1.00 51.50 77 GLY A CA 1
ATOM 605 C C . GLY A 1 77 ? -22.409 4.394 58.207 1.00 51.50 77 GLY A C 1
ATOM 606 O O . GLY A 1 77 ? -21.371 4.798 58.717 1.00 51.50 77 GLY A O 1
ATOM 607 N N . GLU A 1 78 ? -23.389 5.205 57.820 1.00 49.72 78 GLU A N 1
ATOM 608 C CA . GLU A 1 78 ? -23.627 6.473 58.506 1.00 49.72 78 GLU A CA 1
ATOM 609 C C . GLU A 1 78 ? -24.619 6.211 59.651 1.00 49.72 78 GLU A C 1
ATOM 611 O O . GLU A 1 78 ? -25.831 6.338 59.507 1.00 49.72 78 GLU A O 1
ATOM 616 N N . GLN A 1 79 ? -24.111 5.764 60.801 1.00 52.06 79 GLN A N 1
ATOM 617 C CA . GLN A 1 79 ? -24.836 5.867 62.066 1.00 52.06 79 GLN A CA 1
ATOM 618 C C . GLN A 1 79 ? -23.904 6.476 63.113 1.00 52.06 79 GLN A C 1
ATOM 620 O O . GLN A 1 79 ? -22.863 5.911 63.438 1.00 52.06 79 GLN A O 1
ATOM 625 N N . LYS A 1 80 ? -24.318 7.681 63.515 1.00 45.09 80 LYS A N 1
ATOM 626 C CA . LYS A 1 80 ? -23.958 8.484 64.690 1.00 45.09 80 LYS A CA 1
ATOM 627 C C . LYS A 1 80 ? -23.223 7.785 65.830 1.00 45.09 80 LYS A C 1
ATOM 629 O O . LYS A 1 80 ? -23.693 6.717 66.275 1.00 45.09 80 LYS A O 1
#

Mean predicted aligned error: 11.56 Å

Radius of gyration: 28.91 Å; Cα contacts (8 Å, |Δi|>4): 5; chains: 1; bounding box: 63×17×81 Å

Solvent-accessible surface area (backbone atoms only — not comparable to full-atom values): 4766 Å² total; per-residue (Å²): 138,85,56,66,68,58,50,54,64,74,60,60,47,76,70,55,52,49,51,53,52,50,53,50,30,70,77,62,34,77,63,45,59,61,51,50,52,52,52,51,51,49,51,53,47,54,52,50,50,56,53,50,53,54,52,50,53,52,52,50,52,53,48,52,52,54,55,57,58,60,74,66,60,74,91,79,76,95,71,135

pLDDT: mean 82.73, std 14.74, range [45.09, 97.56]